Protein AF-A0A6J6SV38-F1 (afdb_monomer)

Secondary structure (DSSP, 8-state):
-HHHHS---SS-------SSHHHHHHHHH-SSEESEEEE--S-HHHHHHHHHH--SSEEEESS-SS---TTS-B--EETT-SS--BSTTTHHHHH--------------

Organism: NCBI:txid449393

Nearest PDB structures (foldseek):
  6fjx-assembly1_A  TM=9.882E-01  e=4.988E-07  Thermus thermophilus HB27
  6fk3-assembly1_A  TM=9.891E-01  e=1.117E-06  Thermus thermophilus HB27
  4jz6-assembly1_A-2  TM=9.090E-01  e=3.061E-06  Pseudomonas putida
  5kf0-assembly1_C  TM=9.624E-01  e=8.972E-06  Burkholderia vietnamiensis G4
  5u0m-assembly1_B  TM=8.175E-01  e=7.843E-06  Marinobacter nauticus VT8

Solvent-accessible surface area (backbone atoms only — not comparable to full-atom values): 6987 Å² total; per-residue (Å²): 109,66,84,74,50,53,90,74,94,56,105,73,86,81,88,80,88,56,93,46,71,67,52,40,50,54,60,69,62,64,42,66,60,10,43,58,41,57,47,80,73,90,51,65,68,60,52,51,53,46,64,74,64,57,73,41,37,42,78,27,77,71,44,67,66,66,83,80,58,70,71,46,63,42,38,19,27,68,78,44,37,89,78,55,37,38,44,34,74,53,24,49,66,59,81,49,79,93,78,91,83,86,83,82,92,74,76,85,130

Foldseek 3Di:
DCVLAPDDPDPDDDDDDAPDLVSVLVSQQPYQWAFEEEDEDPDVVSVVVSVVRRQHQYYYYNDDRDDDDQQDWGATPGVGHDPQTDGHPSNCVVVDDDDDDDDDPDDDD

pLDDT: mean 94.45, std 5.66, range [59.41, 98.56]

Radius of gyration: 20.27 Å; Cα contacts (8 Å, |Δi|>4): 131; chains: 1; bounding box: 64×28×56 Å

Mean predicted aligned error: 4.42 Å

InterPro domains:
  IPR015590 Aldehyde dehydrogenase domain [PF00171] (1-101)
  IPR016161 Aldehyde/histidinol dehydrogenase [SSF53720] (1-105)
  IPR016163 Aldehyde dehydrogenase, C-terminal [G3DSA:3.40.309.10] (1-107)

Structure (mmCIF, N/CA/C/O backbone):
data_AF-A0A6J6SV38-F1
#
_entry.id   AF-A0A6J6SV38-F1
#
loop_
_atom_site.group_PDB
_atom_site.id
_atom_site.type_symbol
_atom_site.label_atom_id
_atom_site.label_alt_id
_atom_site.label_comp_id
_atom_site.label_asym_id
_atom_site.label_entity_id
_atom_site.label_seq_id
_atom_site.pdbx_PDB_ins_code
_atom_site.Cartn_x
_atom_site.Cartn_y
_atom_site.Cartn_z
_atom_site.occupancy
_atom_site.B_iso_or_equiv
_atom_site.auth_seq_id
_atom_site.auth_comp_id
_atom_site.auth_asym_id
_atom_site.auth_atom_id
_atom_site.pdbx_PDB_model_num
ATOM 1 N N . MET A 1 1 ? -18.284 -7.171 5.623 1.00 83.38 1 MET A N 1
ATOM 2 C CA . MET A 1 1 ? -19.430 -6.305 5.236 1.00 83.38 1 MET A CA 1
ATOM 3 C C . MET A 1 1 ? -19.106 -5.706 3.879 1.00 83.38 1 MET A C 1
ATOM 5 O O . MET A 1 1 ? -18.008 -5.187 3.774 1.00 83.38 1 MET A O 1
ATOM 9 N N . ARG A 1 2 ? -20.004 -5.729 2.881 1.00 92.31 2 ARG A N 1
ATOM 10 C CA . ARG A 1 2 ? -19.684 -5.224 1.525 1.00 92.31 2 ARG A CA 1
ATOM 11 C C . ARG A 1 2 ? -19.128 -3.797 1.509 1.00 92.31 2 ARG A C 1
ATOM 13 O O . ARG A 1 2 ? -18.146 -3.531 0.845 1.00 92.31 2 ARG A O 1
ATOM 20 N N . ILE A 1 3 ? -19.694 -2.906 2.324 1.00 95.00 3 ILE A N 1
ATOM 21 C CA . ILE A 1 3 ? -19.228 -1.514 2.452 1.00 95.00 3 ILE A CA 1
ATOM 22 C C . ILE A 1 3 ? -17.761 -1.380 2.911 1.00 95.00 3 ILE A C 1
ATOM 24 O O . ILE A 1 3 ? -17.163 -0.334 2.713 1.00 95.00 3 ILE A O 1
ATOM 28 N N . ALA A 1 4 ? -17.196 -2.413 3.545 1.00 95.00 4 ALA A N 1
ATOM 29 C CA . ALA A 1 4 ? -15.812 -2.425 4.018 1.00 95.00 4 ALA A CA 1
ATOM 30 C C . ALA A 1 4 ? -14.827 -3.039 3.008 1.00 95.00 4 ALA A C 1
ATOM 32 O O . ALA A 1 4 ? -13.625 -2.875 3.174 1.00 95.00 4 ALA A O 1
ATOM 33 N N . THR A 1 5 ? -15.325 -3.767 2.005 1.00 95.69 5 THR A N 1
ATOM 34 C CA . THR A 1 5 ? -14.508 -4.542 1.055 1.00 95.69 5 THR A CA 1
ATOM 35 C C . THR A 1 5 ? -14.649 -4.056 -0.384 1.00 95.69 5 THR A C 1
ATOM 37 O O . THR A 1 5 ? -13.747 -4.271 -1.183 1.00 95.69 5 THR A O 1
ATOM 40 N N . ASP A 1 6 ? -15.762 -3.398 -0.715 1.00 95.81 6 ASP A N 1
ATOM 41 C CA . ASP A 1 6 ? -16.014 -2.812 -2.029 1.00 95.81 6 ASP A CA 1
ATOM 42 C C . ASP A 1 6 ? -15.420 -1.390 -2.075 1.00 95.81 6 ASP A C 1
ATOM 44 O O . ASP A 1 6 ? -15.606 -0.590 -1.155 1.00 95.81 6 ASP A O 1
ATOM 48 N N . GLU A 1 7 ? -14.740 -1.043 -3.168 1.00 96.06 7 GLU A N 1
ATOM 49 C CA . GLU A 1 7 ? -14.241 0.313 -3.397 1.00 96.06 7 GLU A CA 1
ATOM 50 C C . GLU A 1 7 ? -15.385 1.233 -3.858 1.00 96.06 7 GLU A C 1
ATOM 52 O O . GLU A 1 7 ? -16.007 1.010 -4.896 1.00 96.06 7 GLU A O 1
ATOM 57 N N . LEU A 1 8 ? -15.692 2.267 -3.066 1.00 95.50 8 LEU A N 1
ATOM 58 C CA . LEU A 1 8 ? -16.899 3.084 -3.263 1.00 95.50 8 LEU A CA 1
ATOM 59 C C . LEU A 1 8 ? -16.676 4.381 -4.052 1.00 95.50 8 LEU A C 1
ATOM 61 O O . LEU A 1 8 ? -17.654 4.962 -4.515 1.00 95.50 8 LEU A O 1
ATOM 65 N N . PHE A 1 9 ? -15.434 4.878 -4.152 1.00 96.38 9 PHE A N 1
ATOM 66 C CA . PHE A 1 9 ? -15.114 6.198 -4.734 1.00 96.38 9 PHE A CA 1
ATOM 67 C C . PHE A 1 9 ? -16.020 7.342 -4.222 1.00 96.38 9 PHE A C 1
ATOM 69 O O . PHE A 1 9 ? -16.428 8.237 -4.961 1.00 96.38 9 PHE A O 1
ATOM 76 N N . ALA A 1 10 ? -16.345 7.313 -2.929 1.00 96.19 10 ALA A N 1
ATOM 77 C CA . ALA A 1 10 ? -17.258 8.241 -2.270 1.00 96.19 10 ALA A CA 1
ATOM 78 C C . ALA A 1 10 ? -16.643 8.744 -0.950 1.00 96.19 10 ALA A C 1
ATOM 80 O O . ALA A 1 10 ? -15.755 8.081 -0.412 1.00 96.19 10 ALA A O 1
ATOM 81 N N . PRO A 1 11 ? -17.105 9.878 -0.386 1.00 97.06 11 PRO A N 1
ATOM 82 C CA . PRO A 1 11 ? -16.622 10.396 0.898 1.00 97.06 11 PRO A CA 1
ATOM 83 C C . PRO A 1 11 ? -17.172 9.575 2.080 1.00 97.06 11 PRO A C 1
ATOM 85 O O . PRO A 1 11 ? -17.941 10.067 2.903 1.00 97.06 11 PRO A O 1
ATOM 88 N N . VAL A 1 12 ? -16.810 8.294 2.139 1.00 96.62 12 VAL A N 1
ATOM 89 C CA . VAL A 1 12 ? -17.267 7.312 3.127 1.00 96.62 12 VAL A CA 1
ATOM 90 C C . VAL A 1 12 ? -16.049 6.606 3.716 1.00 96.62 12 VAL A C 1
ATOM 92 O O . VAL A 1 12 ? -15.170 6.167 2.983 1.00 96.62 12 VAL A O 1
ATOM 95 N N . VAL A 1 13 ? -16.020 6.466 5.041 1.00 95.94 13 VAL A N 1
ATOM 96 C CA . VAL A 1 13 ? -15.028 5.663 5.765 1.00 95.94 13 VAL A CA 1
ATOM 97 C C . VAL A 1 13 ? -15.745 4.684 6.687 1.00 95.94 13 VAL A C 1
ATOM 99 O O . VAL A 1 13 ? -16.770 5.021 7.284 1.00 95.94 13 VAL A O 1
ATOM 102 N N . VAL A 1 14 ? -15.216 3.468 6.801 1.00 96.25 14 VAL A N 1
ATOM 103 C CA . VAL A 1 14 ? -15.735 2.439 7.706 1.00 96.25 14 VAL A CA 1
ATOM 104 C C . VAL A 1 14 ? -14.809 2.326 8.908 1.00 96.25 14 VAL A C 1
ATOM 106 O O . VAL A 1 14 ? -13.597 2.209 8.757 1.00 96.25 14 VAL A O 1
ATOM 109 N N . VAL A 1 15 ? -15.386 2.340 10.109 1.00 97.06 15 VAL A N 1
ATOM 110 C CA . VAL A 1 15 ? -14.653 2.108 11.356 1.00 97.06 15 VAL A CA 1
ATOM 111 C C . VAL A 1 15 ? -14.989 0.711 11.858 1.00 97.06 15 VAL A C 1
ATOM 113 O O . VAL A 1 15 ? -16.147 0.414 12.151 1.00 97.06 15 VAL A O 1
ATOM 116 N N . ILE A 1 16 ? -13.972 -0.140 11.964 1.00 97.00 16 ILE A N 1
ATOM 117 C CA . ILE A 1 16 ? -14.082 -1.503 12.488 1.00 97.00 16 ILE A CA 1
ATOM 118 C C . ILE A 1 16 ? -13.292 -1.556 13.790 1.00 97.00 16 ILE A C 1
ATOM 120 O O . ILE A 1 16 ? -12.115 -1.204 13.833 1.00 97.00 16 ILE A O 1
ATOM 124 N N . ARG A 1 17 ? -13.949 -1.970 14.875 1.00 97.50 17 ARG A N 1
ATOM 125 C CA . ARG A 1 17 ? -13.278 -2.168 16.159 1.00 97.50 17 ARG A CA 1
ATOM 126 C C . ARG A 1 17 ? -12.596 -3.530 16.156 1.00 97.50 17 ARG A C 1
ATOM 128 O O . ARG A 1 17 ? -13.287 -4.539 16.089 1.00 97.50 17 ARG A O 1
ATOM 135 N N . ALA A 1 18 ? -11.279 -3.532 16.318 1.00 97.69 18 ALA A N 1
ATOM 136 C CA . ALA A 1 18 ? -10.511 -4.736 16.596 1.00 97.69 18 ALA A CA 1
ATOM 137 C C . ALA A 1 18 ? -10.380 -4.974 18.109 1.00 97.69 18 ALA A C 1
ATOM 139 O O . ALA A 1 18 ? -10.333 -4.039 18.915 1.00 97.69 18 ALA A O 1
ATOM 140 N N . SER A 1 19 ? -10.334 -6.241 18.491 1.00 97.69 19 SER A N 1
ATOM 141 C CA . SER A 1 19 ? -10.156 -6.716 19.866 1.00 97.69 19 SER A CA 1
ATOM 142 C C . SER A 1 19 ? -8.684 -6.889 20.255 1.00 97.69 19 SER A C 1
ATOM 144 O O . SER A 1 19 ? -8.357 -6.922 21.441 1.00 97.69 19 SER A O 1
ATOM 146 N N . SER A 1 20 ? -7.793 -6.975 19.266 1.00 98.06 20 SER A N 1
ATOM 147 C CA . SER A 1 20 ? -6.348 -7.129 19.432 1.00 98.06 20 SER A CA 1
ATOM 148 C C . SER A 1 20 ? -5.602 -6.592 18.206 1.00 98.06 20 SER A C 1
ATOM 150 O O . SER A 1 20 ? -6.219 -6.229 17.206 1.00 98.06 20 SER A O 1
ATOM 152 N N . VAL A 1 21 ? -4.269 -6.551 18.277 1.00 97.12 21 VAL A N 1
ATOM 153 C CA . VAL A 1 21 ? -3.425 -6.178 17.131 1.00 97.12 21 VAL A CA 1
ATOM 154 C C . VAL A 1 21 ? -3.565 -7.183 15.987 1.00 97.12 21 VAL A C 1
ATOM 156 O O . VAL A 1 21 ? -3.713 -6.768 14.845 1.00 97.12 21 VAL A O 1
ATOM 159 N N . GLU A 1 22 ? -3.580 -8.484 16.284 1.00 97.00 22 GLU A N 1
ATOM 160 C CA . GLU A 1 22 ? -3.718 -9.514 15.244 1.00 97.00 22 GLU A CA 1
ATOM 161 C C . GLU A 1 22 ? -5.096 -9.451 14.575 1.00 97.00 22 GLU A C 1
ATOM 163 O O . GLU A 1 22 ? -5.185 -9.492 13.356 1.00 97.00 22 GLU A O 1
ATOM 168 N N . ASP A 1 23 ? -6.157 -9.219 15.356 1.00 97.81 23 ASP A N 1
ATOM 169 C CA . ASP A 1 23 ? -7.515 -9.003 14.832 1.00 97.81 23 ASP A CA 1
ATOM 170 C C . ASP A 1 23 ? -7.585 -7.749 13.937 1.00 97.81 23 ASP A C 1
ATOM 172 O O . ASP A 1 23 ? -8.269 -7.733 12.917 1.00 97.81 23 ASP A O 1
ATOM 176 N N . ALA A 1 24 ? -6.825 -6.697 14.268 1.00 97.25 24 ALA A N 1
ATOM 177 C CA . ALA A 1 24 ? -6.723 -5.511 13.419 1.00 97.25 24 ALA A CA 1
ATOM 178 C C . ALA A 1 24 ? -6.000 -5.809 12.099 1.00 97.25 24 ALA A C 1
ATOM 180 O O . ALA A 1 24 ? -6.400 -5.292 11.057 1.00 97.25 24 ALA A O 1
ATOM 181 N N . PHE A 1 25 ? -4.950 -6.633 12.135 1.00 97.19 25 PHE A N 1
ATOM 182 C CA . PHE A 1 25 ? -4.222 -7.048 10.938 1.00 97.19 25 PHE A CA 1
ATOM 183 C C . PHE A 1 25 ? -5.089 -7.935 10.043 1.00 97.19 25 PHE A C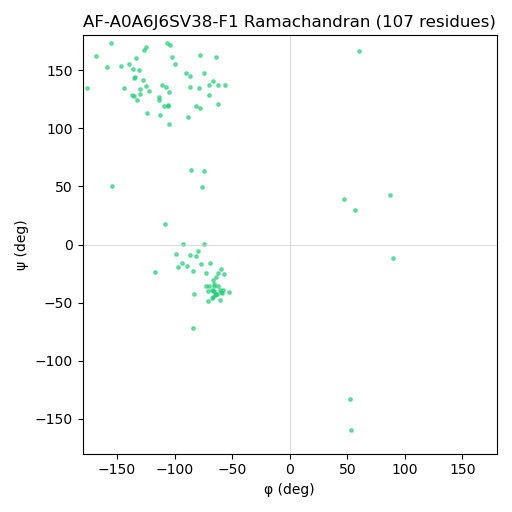 1
ATOM 185 O O . PHE A 1 25 ? -5.195 -7.669 8.849 1.00 97.19 25 PHE A O 1
ATOM 192 N N . ASP A 1 26 ? -5.781 -8.917 10.623 1.00 96.50 26 ASP A N 1
ATOM 193 C CA . ASP A 1 26 ? -6.727 -9.768 9.900 1.00 96.50 26 ASP A CA 1
ATOM 194 C C . ASP A 1 26 ? -7.849 -8.935 9.260 1.00 96.50 26 ASP A C 1
ATOM 196 O O . ASP A 1 26 ? -8.195 -9.149 8.099 1.00 96.50 26 ASP A O 1
ATOM 200 N N . ALA A 1 27 ? -8.386 -7.939 9.973 1.00 95.81 27 ALA A N 1
ATOM 201 C CA . ALA A 1 27 ? -9.395 -7.034 9.426 1.00 95.81 27 ALA A CA 1
ATOM 202 C C . ALA A 1 27 ? -8.855 -6.144 8.291 1.00 95.81 27 ALA A C 1
ATOM 204 O O . ALA A 1 27 ? -9.594 -5.858 7.350 1.00 95.81 27 ALA A O 1
ATOM 205 N N . ALA A 1 28 ? -7.594 -5.707 8.365 1.00 95.31 28 ALA A N 1
ATOM 206 C CA . ALA A 1 28 ? -6.955 -4.909 7.319 1.00 95.31 28 ALA A CA 1
ATOM 207 C C . ALA A 1 28 ? -6.689 -5.725 6.040 1.00 95.31 28 ALA A C 1
ATOM 209 O O . ALA A 1 28 ? -6.853 -5.197 4.943 1.00 95.31 28 ALA A O 1
ATOM 210 N N . ASP A 1 29 ? -6.338 -7.007 6.181 1.00 94.00 29 ASP A N 1
ATOM 211 C CA . ASP A 1 29 ? -6.104 -7.934 5.064 1.00 94.00 29 ASP A CA 1
ATOM 212 C C . ASP A 1 29 ? -7.408 -8.524 4.482 1.00 94.00 29 ASP A C 1
ATOM 214 O O . ASP A 1 29 ? -7.382 -9.163 3.429 1.00 94.00 29 ASP A O 1
ATOM 218 N N . ALA A 1 30 ? -8.561 -8.322 5.136 1.00 95.19 30 ALA A N 1
ATOM 219 C CA . ALA A 1 30 ? -9.865 -8.864 4.736 1.00 95.19 30 ALA A CA 1
ATOM 220 C C . ALA A 1 30 ? -10.500 -8.119 3.542 1.00 95.19 30 ALA A C 1
ATOM 222 O O . ALA A 1 30 ? -11.670 -7.732 3.577 1.00 95.19 30 ALA A O 1
ATOM 223 N N . THR A 1 31 ? -9.728 -7.918 2.477 1.00 95.56 31 THR A N 1
ATOM 224 C CA . THR A 1 31 ? -10.126 -7.261 1.231 1.00 95.56 31 THR A CA 1
ATOM 225 C C . THR A 1 31 ? -9.397 -7.881 0.036 1.00 95.56 31 THR A C 1
ATOM 227 O O . THR A 1 31 ? -8.291 -8.409 0.157 1.00 95.56 31 THR A O 1
ATOM 230 N N . ASP A 1 32 ? -10.006 -7.806 -1.146 1.00 96.31 32 ASP A N 1
ATOM 231 C CA . ASP A 1 32 ? -9.379 -8.263 -2.392 1.00 96.31 32 ASP A CA 1
ATOM 232 C C . ASP A 1 32 ? -8.372 -7.242 -2.958 1.00 96.31 32 ASP A C 1
ATOM 234 O O . ASP A 1 32 ? -7.688 -7.509 -3.949 1.00 96.31 32 ASP A O 1
ATOM 238 N N . PHE A 1 33 ? -8.279 -6.061 -2.346 1.00 97.56 33 PHE A N 1
ATOM 239 C CA . PHE A 1 33 ? -7.413 -4.962 -2.763 1.00 97.56 33 PHE A CA 1
ATOM 240 C C . PHE A 1 33 ? -6.130 -4.899 -1.924 1.00 97.56 33 PHE A C 1
ATOM 242 O O . PHE A 1 33 ? -6.081 -5.362 -0.792 1.00 97.56 33 PHE A O 1
ATOM 249 N N . GLY A 1 34 ? -5.070 -4.318 -2.481 1.00 97.06 34 GLY A N 1
ATOM 250 C CA . GLY A 1 34 ? -3.756 -4.248 -1.841 1.00 97.06 34 GLY A CA 1
ATOM 251 C C . GLY A 1 34 ? -2.914 -3.074 -2.331 1.00 97.06 34 GLY A C 1
ATOM 252 O O . GLY A 1 34 ? -1.778 -3.267 -2.761 1.00 97.06 34 GLY A O 1
ATOM 253 N N . LEU A 1 35 ? -3.463 -1.856 -2.334 1.00 96.81 35 LEU A N 1
ATOM 254 C CA . LEU A 1 35 ? -2.753 -0.667 -2.821 1.00 96.81 35 LEU A CA 1
ATOM 255 C C . LEU A 1 35 ? -1.852 -0.052 -1.740 1.00 96.81 35 LEU A C 1
ATOM 257 O O . LEU A 1 35 ? -0.629 -0.170 -1.812 1.00 96.81 35 LEU A O 1
ATOM 261 N N . THR A 1 36 ? -2.458 0.571 -0.731 1.00 97.00 36 THR A N 1
ATOM 262 C CA . THR A 1 36 ? -1.767 1.179 0.410 1.00 97.00 36 THR A CA 1
ATOM 263 C C . THR A 1 36 ? -2.395 0.728 1.720 1.00 97.00 36 THR A C 1
ATOM 265 O O . THR A 1 36 ? -3.596 0.472 1.789 1.00 97.00 36 THR A O 1
ATOM 268 N N . ALA A 1 37 ? -1.589 0.671 2.777 1.00 97.50 37 ALA A N 1
ATOM 269 C CA . ALA A 1 37 ? -2.075 0.516 4.141 1.00 97.50 37 ALA A CA 1
ATOM 270 C C . ALA A 1 37 ? -1.281 1.405 5.098 1.00 97.50 37 ALA A C 1
ATOM 272 O O . ALA A 1 37 ? -0.140 1.772 4.817 1.00 97.50 37 ALA A O 1
ATOM 273 N N . ALA A 1 38 ? -1.886 1.758 6.230 1.00 97.88 38 ALA A N 1
ATOM 274 C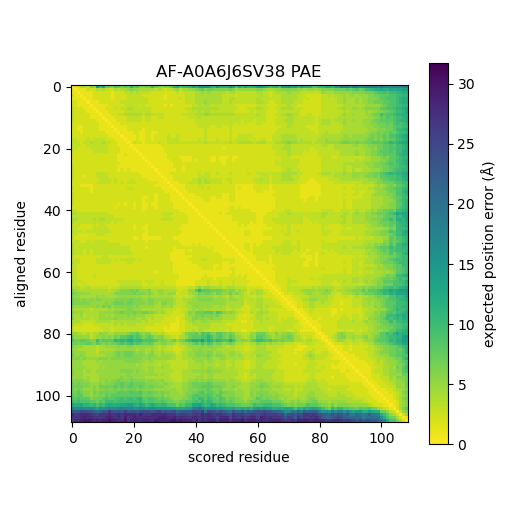 CA . ALA A 1 38 ? -1.250 2.589 7.240 1.00 97.88 38 ALA A CA 1
ATOM 275 C C . ALA A 1 38 ? -1.461 2.024 8.643 1.00 97.88 38 ALA A C 1
ATOM 277 O O . ALA A 1 38 ? -2.544 1.533 8.961 1.00 97.88 38 ALA A O 1
ATOM 278 N N . ILE A 1 39 ? -0.446 2.164 9.491 1.00 98.31 39 ILE A N 1
ATOM 279 C CA . ILE A 1 39 ? -0.530 1.883 10.923 1.00 98.31 39 ILE A CA 1
ATOM 280 C C . ILE A 1 39 ? -0.101 3.107 11.724 1.00 98.31 39 ILE A C 1
ATOM 282 O O . ILE A 1 39 ? 0.910 3.741 11.427 1.00 98.31 39 ILE A O 1
ATOM 286 N N . PHE A 1 40 ? -0.863 3.416 12.771 1.00 98.31 40 PHE A N 1
ATOM 287 C CA . PHE A 1 40 ? -0.533 4.459 13.735 1.00 98.31 40 PHE A CA 1
ATOM 288 C C . PHE A 1 40 ? -0.230 3.807 15.079 1.00 98.31 40 PHE A C 1
ATOM 290 O O . PHE A 1 40 ? -1.110 3.223 15.709 1.00 98.31 40 PHE A O 1
ATOM 297 N N . THR A 1 41 ? 1.032 3.860 15.495 1.00 98.38 41 THR A N 1
ATOM 298 C CA . THR A 1 41 ? 1.509 3.222 16.724 1.00 98.38 41 THR A CA 1
ATOM 299 C C . THR A 1 41 ? 2.810 3.861 17.204 1.00 98.38 41 THR A C 1
ATOM 301 O O . THR A 1 41 ? 3.601 4.383 16.415 1.00 98.38 41 THR A O 1
ATOM 304 N N . THR A 1 42 ? 3.046 3.798 18.513 1.00 98.44 42 THR A N 1
ATOM 305 C CA . THR A 1 42 ? 4.336 4.120 19.142 1.00 98.44 42 THR A CA 1
ATOM 306 C C . THR A 1 42 ? 5.167 2.870 19.444 1.00 98.44 42 THR A C 1
ATOM 308 O O . THR A 1 42 ? 6.333 2.987 19.814 1.00 98.44 42 THR A O 1
ATOM 311 N N . ASP A 1 43 ? 4.588 1.676 19.278 1.00 98.44 43 ASP A N 1
ATOM 312 C CA . ASP A 1 43 ? 5.271 0.402 19.473 1.00 98.44 43 ASP A CA 1
ATOM 313 C C . ASP A 1 43 ? 5.959 -0.042 18.176 1.00 98.44 43 ASP A C 1
ATOM 315 O O . ASP A 1 43 ? 5.314 -0.421 17.193 1.00 98.44 43 ASP A O 1
ATOM 319 N N . LEU A 1 44 ? 7.290 0.008 18.180 1.00 98.25 44 LEU A N 1
ATOM 320 C CA . LEU A 1 44 ? 8.103 -0.286 17.002 1.00 98.25 44 LEU A CA 1
ATOM 321 C C . LEU A 1 44 ? 7.989 -1.755 16.564 1.00 98.25 44 LEU A C 1
ATOM 323 O O . LEU A 1 44 ? 7.997 -2.038 15.368 1.00 98.25 44 LEU A O 1
ATOM 327 N N . GLY A 1 45 ? 7.832 -2.686 17.511 1.00 98.44 45 GLY A N 1
ATOM 328 C CA . GLY A 1 45 ? 7.645 -4.106 17.203 1.00 98.44 45 GLY A CA 1
ATOM 329 C C . GLY A 1 45 ? 6.359 -4.354 16.416 1.00 98.44 45 GLY A C 1
ATOM 330 O O . GLY A 1 45 ? 6.350 -5.074 15.424 1.00 98.44 45 GLY A O 1
ATOM 331 N N . THR A 1 46 ? 5.274 -3.696 16.807 1.00 98.38 46 THR A N 1
ATOM 332 C CA . THR A 1 46 ? 3.986 -3.734 16.115 1.00 98.38 46 THR A CA 1
ATOM 333 C C . THR A 1 46 ? 4.078 -3.101 14.731 1.00 98.38 46 THR A C 1
ATOM 335 O O . THR A 1 46 ? 3.530 -3.662 13.786 1.00 98.38 46 THR A O 1
ATOM 338 N N . ALA A 1 47 ? 4.808 -1.989 14.588 1.00 98.56 47 ALA A N 1
ATOM 339 C CA . ALA A 1 47 ? 5.041 -1.375 13.283 1.00 98.56 47 ALA A CA 1
ATOM 340 C C . ALA A 1 47 ? 5.771 -2.332 12.325 1.00 98.56 47 ALA A C 1
ATOM 342 O O . ALA A 1 47 ? 5.312 -2.528 11.204 1.00 98.56 47 ALA A O 1
ATOM 343 N N . PHE A 1 48 ? 6.854 -2.979 12.770 1.00 98.38 48 PHE A N 1
ATOM 344 C CA . PHE A 1 48 ? 7.585 -3.941 11.937 1.00 98.38 48 PHE A CA 1
ATOM 345 C C . PHE A 1 48 ? 6.750 -5.171 11.582 1.00 98.38 48 PHE A C 1
ATOM 347 O O . PHE A 1 48 ? 6.712 -5.548 10.414 1.00 98.38 48 PHE A O 1
ATOM 354 N N . ARG A 1 49 ? 6.013 -5.743 12.544 1.00 98.19 49 ARG A N 1
ATOM 355 C CA . ARG A 1 49 ? 5.108 -6.869 12.259 1.00 98.19 49 ARG A CA 1
ATOM 356 C C . ARG A 1 49 ? 4.060 -6.509 11.208 1.00 98.19 49 ARG A C 1
ATOM 358 O O . ARG A 1 49 ? 3.768 -7.328 10.346 1.00 98.19 49 ARG A O 1
ATOM 365 N N . PHE A 1 50 ? 3.521 -5.291 11.252 1.00 98.25 50 PHE A N 1
ATOM 366 C CA . PHE A 1 50 ? 2.583 -4.823 10.234 1.00 98.25 50 PHE A CA 1
ATOM 367 C C . PHE A 1 50 ? 3.243 -4.665 8.861 1.00 98.25 50 PHE A C 1
ATOM 369 O O . PHE A 1 50 ? 2.688 -5.124 7.869 1.00 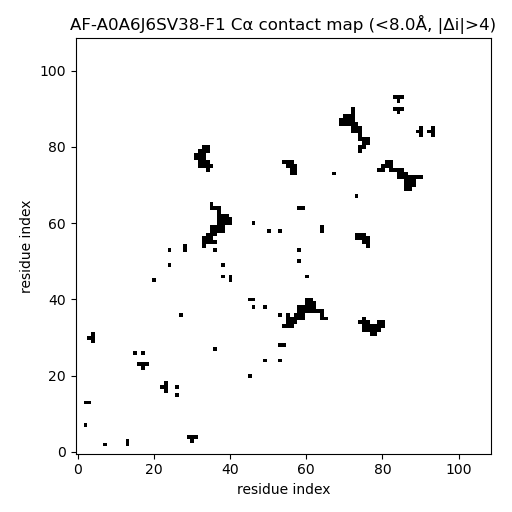98.25 50 PHE A O 1
ATOM 376 N N . VAL A 1 51 ? 4.434 -4.056 8.804 1.00 97.62 51 VAL A N 1
ATOM 377 C CA . VAL A 1 51 ? 5.196 -3.864 7.556 1.00 97.62 51 VAL A CA 1
ATOM 378 C C . VAL A 1 51 ? 5.525 -5.196 6.881 1.00 97.62 51 VAL A C 1
ATOM 380 O O . VAL A 1 51 ? 5.438 -5.289 5.662 1.00 97.62 51 VAL A O 1
ATOM 383 N N . GLU A 1 52 ? 5.894 -6.218 7.652 1.00 96.62 52 GLU A N 1
ATOM 384 C CA . GLU A 1 52 ? 6.211 -7.548 7.118 1.00 96.62 52 GLU A CA 1
ATOM 385 C C . GLU A 1 52 ? 4.967 -8.314 6.662 1.00 96.62 52 GLU A C 1
ATOM 387 O O . GLU A 1 52 ? 5.026 -9.063 5.689 1.00 96.62 52 GLU A O 1
ATOM 392 N N . ARG A 1 53 ? 3.851 -8.145 7.376 1.00 96.31 53 ARG A N 1
ATOM 393 C CA . ARG A 1 53 ? 2.626 -8.904 7.137 1.00 96.31 53 ARG A CA 1
ATOM 394 C C . ARG A 1 53 ? 1.768 -8.333 6.008 1.00 96.31 53 ARG A C 1
ATOM 396 O O . ARG A 1 53 ? 1.192 -9.108 5.251 1.00 96.31 53 ARG A O 1
ATOM 403 N N . ALA A 1 54 ? 1.614 -7.012 5.946 1.00 96.31 54 ALA A N 1
ATOM 404 C CA . ALA A 1 54 ? 0.613 -6.375 5.098 1.00 96.31 54 ALA A CA 1
ATOM 405 C C . ALA A 1 54 ? 0.863 -6.664 3.608 1.00 96.31 54 ALA A C 1
ATOM 407 O O . ALA A 1 54 ? 1.891 -6.282 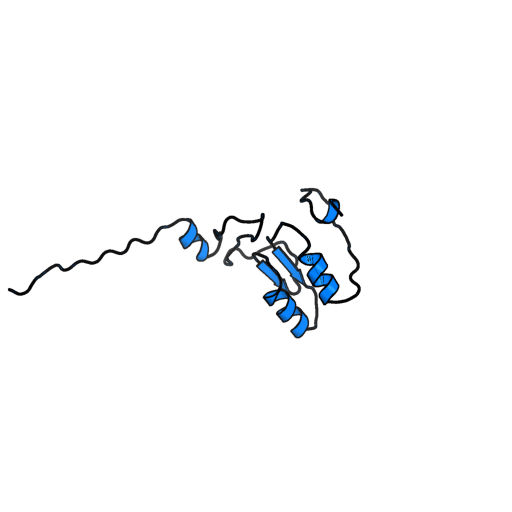3.046 1.00 96.31 54 ALA A O 1
ATOM 408 N N . GLU A 1 55 ? -0.110 -7.279 2.934 1.00 94.25 55 GLU A N 1
ATOM 409 C CA . GLU A 1 55 ? -0.004 -7.614 1.507 1.00 94.25 55 GLU A CA 1
ATOM 410 C C . GLU A 1 55 ? -0.426 -6.438 0.613 1.00 94.25 55 GLU A C 1
ATOM 412 O O . GLU A 1 55 ? -1.404 -6.507 -0.138 1.00 94.25 55 GLU A O 1
ATOM 417 N N . VAL A 1 56 ? 0.328 -5.339 0.694 1.00 96.12 56 VAL A N 1
ATOM 418 C CA . VAL A 1 56 ? 0.071 -4.096 -0.047 1.00 96.12 56 VAL A CA 1
ATOM 419 C C . VAL A 1 56 ? 1.281 -3.617 -0.848 1.00 96.12 56 VAL A C 1
ATOM 421 O O . VAL A 1 56 ? 2.400 -4.107 -0.703 1.00 96.12 56 VAL A O 1
ATOM 424 N N . GLY A 1 57 ? 1.047 -2.657 -1.741 1.00 95.00 57 GLY A N 1
ATOM 425 C CA . GLY A 1 57 ? 2.091 -1.996 -2.519 1.00 95.00 57 GLY A CA 1
ATOM 426 C C . GLY A 1 57 ? 2.972 -1.063 -1.696 1.00 95.00 57 GLY A C 1
ATOM 427 O O . GLY A 1 57 ? 4.185 -1.023 -1.891 1.00 95.00 57 GLY A O 1
ATOM 428 N N . ALA A 1 58 ? 2.361 -0.328 -0.766 1.00 95.38 58 ALA A N 1
ATOM 429 C CA . ALA A 1 58 ? 3.065 0.589 0.120 1.00 95.38 58 ALA A CA 1
ATOM 430 C C . ALA A 1 58 ? 2.447 0.617 1.524 1.00 95.38 58 ALA A C 1
ATOM 432 O O . ALA A 1 58 ? 1.230 0.731 1.688 1.00 95.38 58 ALA A O 1
ATOM 433 N N . VAL A 1 59 ? 3.313 0.563 2.535 1.00 96.81 59 VAL A N 1
ATOM 434 C CA . VAL A 1 59 ? 2.946 0.676 3.949 1.00 96.81 59 VAL A CA 1
ATOM 435 C C . VAL A 1 59 ? 3.395 2.028 4.488 1.00 96.81 59 VAL A C 1
ATOM 437 O O . VAL A 1 59 ? 4.521 2.457 4.250 1.00 96.81 59 VAL A O 1
ATOM 440 N N . GLN A 1 60 ? 2.514 2.678 5.240 1.00 96.81 60 GLN A N 1
ATOM 441 C CA . GLN A 1 60 ? 2.748 3.960 5.892 1.00 96.81 60 GLN A CA 1
ATOM 442 C C . GLN A 1 60 ? 2.740 3.780 7.415 1.00 96.81 60 GLN A C 1
ATOM 444 O O . GLN A 1 60 ? 1.798 3.228 7.981 1.00 96.81 60 GLN A O 1
ATOM 449 N N . VAL A 1 61 ? 3.786 4.241 8.101 1.00 97.69 61 VAL A N 1
ATOM 450 C CA . VAL A 1 61 ? 3.861 4.199 9.571 1.00 97.69 61 VAL A CA 1
ATOM 451 C C . VAL A 1 61 ? 3.738 5.619 10.100 1.00 97.69 61 VAL A C 1
ATOM 453 O O . VAL A 1 61 ? 4.569 6.469 9.795 1.00 97.69 61 VAL A O 1
ATOM 456 N N . ASN A 1 62 ? 2.702 5.869 10.900 1.00 97.94 62 ASN A N 1
ATOM 457 C CA . ASN A 1 62 ? 2.354 7.189 11.435 1.00 97.94 62 ASN A CA 1
ATOM 458 C C . ASN A 1 62 ? 2.135 8.264 10.351 1.00 97.94 62 ASN A C 1
ATOM 460 O O . ASN A 1 62 ? 2.338 9.454 10.591 1.00 97.94 62 ASN A O 1
ATOM 464 N N . LEU A 1 63 ? 1.686 7.836 9.171 1.00 97.19 63 LEU A N 1
ATOM 465 C CA . LEU A 1 63 ? 1.346 8.669 8.021 1.00 97.19 63 LEU A CA 1
ATOM 466 C C . LEU A 1 63 ? 0.024 8.180 7.404 1.00 97.19 63 LEU A C 1
ATOM 468 O O . LEU A 1 63 ? -0.313 7.001 7.539 1.00 97.19 63 LEU A O 1
ATOM 472 N N . PRO A 1 64 ? -0.761 9.064 6.764 1.00 96.75 64 PRO A N 1
ATOM 473 C CA . PRO A 1 64 ? -1.996 8.669 6.090 1.00 96.75 64 PRO A CA 1
ATOM 474 C C . PRO A 1 64 ? -1.726 7.722 4.908 1.00 96.75 64 PRO A C 1
ATOM 476 O O . PRO A 1 64 ? -0.627 7.680 4.368 1.00 96.75 64 PRO A O 1
ATOM 479 N N . THR A 1 65 ? -2.751 6.990 4.459 1.00 96.06 65 THR A N 1
ATOM 480 C CA . THR A 1 65 ? -2.670 6.078 3.295 1.00 96.06 65 THR A CA 1
ATOM 481 C C . THR A 1 65 ? -2.509 6.792 1.948 1.00 96.06 65 THR A C 1
ATOM 483 O O . THR A 1 65 ? -2.155 6.153 0.956 1.00 96.06 65 THR A O 1
ATOM 486 N N . ALA A 1 66 ? -2.782 8.098 1.902 1.00 93.69 66 ALA A N 1
ATOM 487 C CA . ALA A 1 66 ? -2.611 8.965 0.740 1.00 93.69 66 ALA A CA 1
ATOM 488 C C . ALA A 1 66 ? -1.338 9.819 0.865 1.00 93.69 66 ALA A C 1
ATOM 490 O O . ALA A 1 66 ? -0.841 10.038 1.965 1.00 93.69 66 ALA A O 1
ATOM 491 N N . GLY A 1 67 ? -0.861 10.366 -0.259 1.00 89.44 67 GLY A N 1
ATOM 492 C CA . GLY A 1 67 ? 0.320 11.239 -0.281 1.00 89.44 67 GLY A CA 1
ATOM 493 C 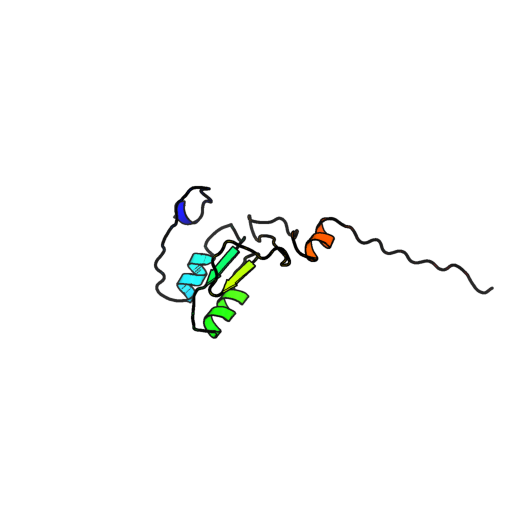C . GLY A 1 67 ? 1.638 10.480 -0.422 1.00 89.44 67 GLY A C 1
ATOM 494 O O . GLY A 1 67 ? 2.604 10.795 0.262 1.00 89.44 67 GLY A O 1
ATOM 495 N N . LEU A 1 68 ? 1.669 9.469 -1.296 1.00 90.00 68 LEU A N 1
ATOM 496 C CA . LEU A 1 68 ? 2.903 8.759 -1.627 1.00 90.00 68 LEU A CA 1
ATOM 497 C C . LEU A 1 68 ? 3.918 9.715 -2.266 1.00 90.00 68 LEU A C 1
ATOM 499 O O . LEU A 1 68 ? 3.585 10.536 -3.120 1.00 90.00 68 LEU A O 1
ATOM 503 N N . GLU A 1 69 ? 5.163 9.574 -1.839 1.00 90.88 69 GLU A N 1
ATOM 504 C CA . GLU A 1 69 ? 6.304 10.340 -2.318 1.00 90.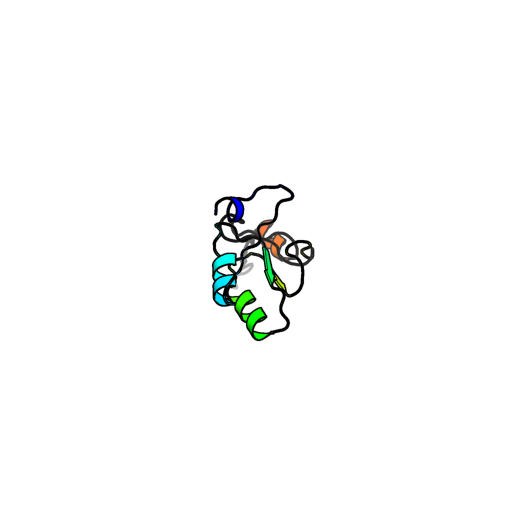88 69 GLU A CA 1
ATOM 505 C C . GLU A 1 69 ? 6.681 9.960 -3.759 1.00 90.88 69 GLU A C 1
ATOM 507 O O . GLU A 1 69 ? 6.924 8.787 -4.038 1.00 90.88 69 GLU A O 1
ATOM 512 N N . TYR A 1 70 ? 6.818 10.938 -4.661 1.00 89.81 70 TYR A N 1
ATOM 513 C CA . TYR A 1 70 ? 7.001 10.696 -6.105 1.00 89.81 70 TYR A CA 1
ATOM 514 C C . TYR A 1 70 ? 8.278 9.928 -6.483 1.00 89.81 70 TYR A C 1
ATOM 516 O O . TYR A 1 70 ? 8.348 9.311 -7.548 1.00 89.81 70 TYR A O 1
ATOM 524 N N . GLN A 1 71 ? 9.313 9.981 -5.643 1.00 93.38 71 GLN A N 1
ATOM 525 C CA . GLN A 1 71 ? 10.544 9.210 -5.831 1.00 93.38 71 GLN A CA 1
ATOM 526 C C . GLN A 1 71 ? 10.406 7.731 -5.441 1.00 93.38 71 GLN A C 1
ATOM 528 O O . GLN A 1 71 ? 11.268 6.930 -5.807 1.00 93.38 71 GLN A O 1
ATOM 533 N N . SER A 1 72 ? 9.365 7.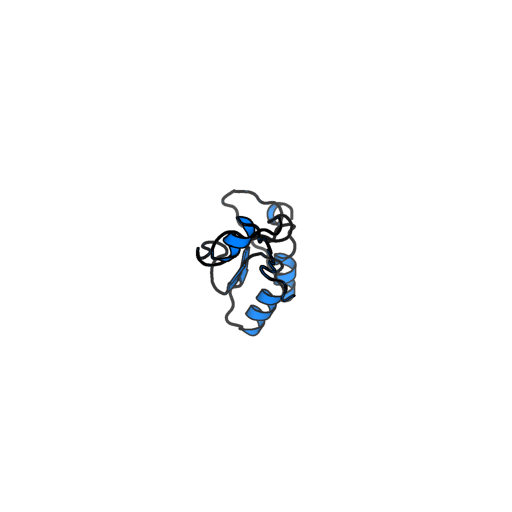371 -4.689 1.00 91.88 72 SER A N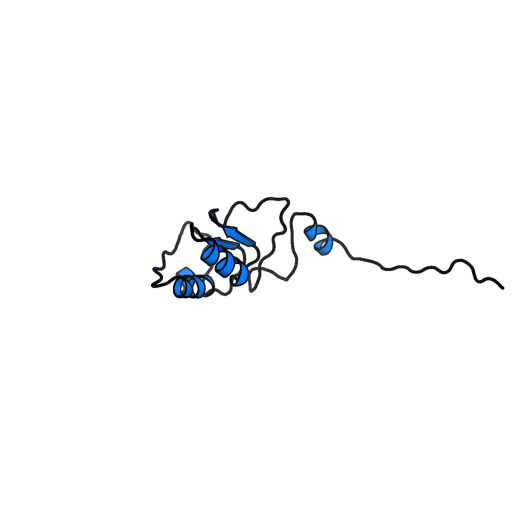 1
ATOM 534 C CA . SER A 1 72 ? 9.148 6.004 -4.216 1.00 91.88 72 SER A CA 1
ATOM 535 C C . SER A 1 72 ? 8.384 5.192 -5.262 1.00 91.88 72 SER A C 1
ATOM 537 O O . SER A 1 72 ? 7.522 5.740 -5.943 1.00 91.88 72 SER A O 1
ATOM 539 N N . PRO A 1 73 ? 8.675 3.890 -5.408 1.00 93.31 73 PRO A N 1
ATOM 540 C CA . PRO A 1 73 ? 7.906 3.033 -6.298 1.00 93.31 73 PRO A CA 1
ATOM 541 C C . PRO A 1 73 ? 6.472 2.861 -5.786 1.00 93.31 73 PRO A C 1
ATOM 543 O O . PRO A 1 73 ? 6.253 2.677 -4.588 1.00 93.31 73 PRO A O 1
ATOM 546 N N . VAL A 1 74 ? 5.506 2.850 -6.701 1.00 92.75 74 VAL A N 1
ATOM 547 C CA . VAL A 1 74 ? 4.089 2.628 -6.396 1.00 92.75 74 VAL A CA 1
ATOM 548 C C . VAL A 1 74 ? 3.518 1.566 -7.319 1.00 92.75 74 VAL A C 1
ATOM 550 O O . VAL A 1 74 ? 3.650 1.636 -8.534 1.00 92.75 74 VAL A O 1
ATOM 553 N N . GLY A 1 75 ? 2.849 0.579 -6.739 1.00 93.62 75 GLY A N 1
ATOM 554 C CA . GLY A 1 75 ? 2.100 -0.423 -7.484 1.00 93.62 75 GLY A CA 1
ATOM 555 C C . GLY A 1 75 ? 1.378 -1.349 -6.524 1.00 93.62 75 GLY A C 1
ATOM 556 O O . GLY A 1 75 ? 1.948 -1.763 -5.518 1.00 93.62 75 GLY A O 1
ATOM 557 N N . GLY A 1 76 ? 0.109 -1.638 -6.798 1.00 94.62 76 GLY A N 1
ATOM 558 C CA . GLY A 1 76 ? -0.702 -2.460 -5.912 1.00 94.62 76 GLY A CA 1
ATOM 559 C C . GLY A 1 76 ? -0.417 -3.958 -6.028 1.00 94.62 76 GLY A C 1
ATOM 560 O O . GLY A 1 76 ? 0.165 -4.457 -6.994 1.00 94.62 76 GLY A O 1
ATOM 561 N N . ARG A 1 77 ? -0.870 -4.685 -5.013 1.00 94.06 77 ARG A N 1
ATOM 562 C CA . ARG A 1 77 ? -0.966 -6.146 -4.960 1.00 94.06 77 ARG A CA 1
ATOM 563 C C . ARG A 1 77 ? -2.423 -6.574 -5.148 1.00 94.06 77 ARG A C 1
ATOM 565 O O . ARG A 1 77 ? -3.324 -5.735 -5.133 1.00 94.06 77 ARG A O 1
ATOM 572 N N . ARG A 1 78 ? -2.659 -7.882 -5.290 1.00 94.62 78 ARG A N 1
ATOM 573 C CA . ARG A 1 78 ? -4.002 -8.466 -5.472 1.00 94.62 78 ARG A CA 1
ATOM 574 C C . ARG A 1 78 ? -4.746 -7.780 -6.633 1.00 94.62 78 ARG A C 1
ATOM 576 O O . ARG A 1 78 ? -4.144 -7.547 -7.677 1.00 94.62 78 ARG A O 1
ATOM 583 N N . ASN A 1 79 ? -6.010 -7.398 -6.451 1.00 96.56 79 ASN A N 1
ATOM 584 C CA . ASN A 1 79 ? -6.784 -6.690 -7.472 1.00 96.56 79 ASN A CA 1
ATOM 585 C C . ASN A 1 79 ? -6.384 -5.212 -7.642 1.00 96.56 79 ASN A C 1
ATOM 587 O O . ASN A 1 79 ? -6.962 -4.524 -8.479 1.00 96.56 79 ASN A O 1
ATOM 591 N N . SER A 1 80 ? -5.397 -4.710 -6.890 1.00 96.75 80 SER A N 1
ATOM 592 C CA . SER A 1 80 ? -4.896 -3.333 -7.013 1.00 96.75 80 SER A CA 1
ATOM 593 C C . SER A 1 80 ? -3.700 -3.177 -7.955 1.00 96.75 80 SER A C 1
ATOM 595 O O . SER A 1 80 ? -3.199 -2.063 -8.104 1.0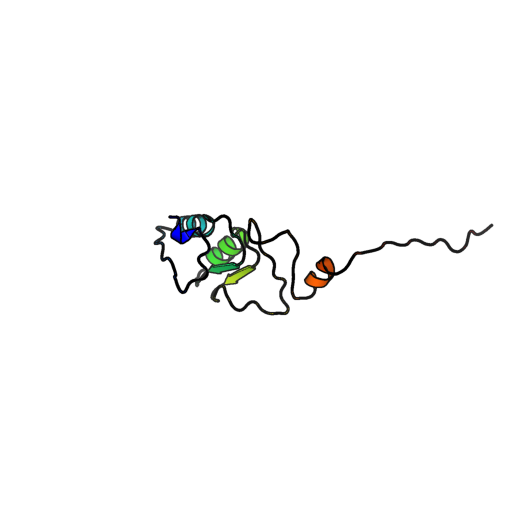0 96.75 80 SER A O 1
ATOM 597 N N . GLY A 1 81 ? -3.201 -4.243 -8.585 1.00 92.50 81 GLY A N 1
ATOM 598 C CA . GLY A 1 81 ? -2.100 -4.104 -9.535 1.00 92.50 81 GLY A CA 1
ATOM 599 C C . GLY A 1 81 ? -1.829 -5.339 -10.382 1.00 92.50 81 GLY A C 1
ATOM 600 O O . GLY A 1 81 ? -2.232 -6.450 -10.060 1.00 92.50 81 GLY A O 1
ATOM 601 N N . SER A 1 82 ? -1.107 -5.133 -11.482 1.00 90.38 82 SER A N 1
ATOM 602 C CA . SER A 1 82 ? -0.734 -6.176 -12.448 1.00 90.38 82 SER A CA 1
ATOM 603 C C . SER A 1 82 ? 0.755 -6.546 -12.389 1.00 90.38 82 SER A C 1
ATOM 605 O O . SER A 1 82 ? 1.298 -7.093 -13.346 1.00 90.38 82 SER A O 1
ATOM 607 N N . GLY A 1 83 ? 1.438 -6.198 -11.293 1.00 85.88 83 GLY A N 1
ATOM 608 C CA . GLY A 1 83 ? 2.860 -6.478 -11.059 1.00 85.88 83 GLY A CA 1
ATOM 609 C C . GLY A 1 83 ? 3.841 -5.406 -11.548 1.00 85.88 83 GLY A C 1
ATOM 610 O O . GLY A 1 83 ? 5.008 -5.451 -11.171 1.00 85.88 83 GLY A O 1
ATOM 611 N N . GLY A 1 84 ? 3.388 -4.433 -12.342 1.00 91.88 84 GLY A N 1
ATOM 612 C CA . GLY A 1 84 ? 4.188 -3.260 -12.701 1.00 91.88 84 GLY A CA 1
ATOM 613 C C . GLY A 1 84 ? 4.294 -2.266 -11.544 1.00 91.88 84 GLY A C 1
ATOM 614 O O . GLY A 1 84 ? 3.357 -2.133 -10.757 1.00 91.88 84 GLY A O 1
ATOM 615 N N . LEU A 1 85 ? 5.425 -1.568 -11.466 1.00 95.00 85 LEU A N 1
ATOM 616 C CA . LEU A 1 85 ? 5.620 -0.433 -10.570 1.00 95.00 85 LEU A CA 1
ATOM 617 C C . LEU A 1 85 ? 5.715 0.843 -11.404 1.00 95.00 85 LEU A C 1
ATOM 619 O O . LEU A 1 85 ? 6.391 0.877 -12.432 1.00 95.00 85 LEU A O 1
ATOM 623 N N . GLU A 1 86 ? 5.053 1.887 -10.939 1.00 93.50 86 GLU A N 1
ATOM 624 C CA . GLU A 1 86 ? 5.166 3.248 -11.440 1.00 93.50 86 GLU A CA 1
ATOM 625 C C . GLU A 1 86 ? 5.945 4.103 -10.434 1.00 93.50 86 GLU A C 1
ATOM 627 O O . GLU A 1 86 ? 6.253 3.653 -9.329 1.00 93.50 86 GLU A O 1
ATOM 632 N N . GLN A 1 87 ? 6.249 5.347 -10.813 1.00 94.25 87 GLN A N 1
ATOM 633 C CA . GLN A 1 87 ? 7.038 6.293 -10.016 1.00 94.25 87 GLN A CA 1
ATOM 634 C C . GLN A 1 87 ? 8.472 5.827 -9.682 1.00 94.25 87 GLN A C 1
ATOM 636 O O . GLN A 1 87 ? 8.875 4.679 -9.900 1.00 94.25 87 GLN A O 1
ATOM 641 N N . GLY A 1 88 ? 9.286 6.774 -9.208 1.00 93.50 88 GLY A N 1
ATOM 642 C CA . GLY A 1 88 ? 10.695 6.537 -8.903 1.00 93.50 88 GLY A CA 1
ATOM 643 C C . GLY A 1 88 ? 11.505 5.925 -10.053 1.00 93.50 88 GLY A C 1
ATOM 644 O O . GLY A 1 88 ? 11.141 5.982 -11.228 1.00 93.50 88 GLY A O 1
ATOM 645 N N . ALA A 1 89 ? 12.635 5.313 -9.702 1.00 94.38 89 ALA A N 1
ATOM 646 C CA . ALA A 1 89 ? 13.475 4.604 -10.667 1.00 94.38 89 ALA A CA 1
ATOM 647 C C . ALA A 1 89 ? 12.854 3.274 -11.138 1.00 94.38 89 ALA A C 1
ATOM 649 O O . ALA A 1 89 ? 13.153 2.825 -12.242 1.00 94.38 89 ALA A O 1
ATOM 650 N N . ALA A 1 90 ? 11.969 2.666 -10.338 1.00 93.88 90 ALA A N 1
ATOM 651 C CA . ALA A 1 90 ? 11.334 1.384 -10.659 1.00 93.88 90 ALA A CA 1
ATOM 652 C C . ALA A 1 90 ? 10.431 1.460 -11.900 1.00 93.88 90 ALA A C 1
ATOM 654 O O . ALA A 1 90 ? 10.305 0.480 -12.632 1.00 93.88 90 ALA A O 1
ATOM 655 N N . ALA A 1 91 ? 9.865 2.636 -12.193 1.00 95.06 91 ALA A N 1
ATOM 656 C CA . ALA A 1 91 ? 9.095 2.864 -13.414 1.00 95.06 91 ALA A CA 1
ATOM 657 C C . ALA A 1 91 ? 9.892 2.577 -14.699 1.00 95.06 91 ALA A C 1
ATOM 659 O O . ALA A 1 91 ? 9.302 2.249 -15.729 1.00 95.06 91 ALA A O 1
ATOM 660 N N . LEU A 1 92 ? 11.229 2.671 -14.666 1.00 94.94 92 LEU A N 1
ATOM 661 C CA . LEU A 1 92 ? 12.061 2.357 -15.828 1.00 94.94 92 LEU A CA 1
ATOM 662 C C . LEU A 1 92 ? 11.887 0.900 -16.264 1.00 94.94 92 LEU A C 1
ATOM 664 O O . LEU A 1 92 ? 11.786 0.649 -17.462 1.00 94.94 92 LEU A O 1
ATOM 668 N N . ASP A 1 93 ? 11.769 -0.044 -15.330 1.00 93.38 93 ASP A N 1
ATOM 669 C CA . ASP A 1 93 ? 11.555 -1.459 -15.659 1.00 93.38 93 ASP A CA 1
ATOM 670 C C . ASP A 1 93 ? 10.179 -1.693 -16.302 1.00 93.38 93 ASP A C 1
ATOM 672 O O . ASP A 1 93 ? 10.019 -2.565 -17.161 1.00 93.38 93 ASP A O 1
ATOM 676 N N . PHE A 1 94 ? 9.182 -0.881 -15.937 1.00 93.88 94 PHE A N 1
ATOM 677 C CA . PHE A 1 94 ? 7.855 -0.934 -16.544 1.00 93.88 94 PHE A CA 1
ATOM 678 C C . PHE A 1 94 ? 7.872 -0.411 -17.989 1.00 93.88 94 PHE A C 1
ATOM 680 O O . PHE A 1 94 ? 7.393 -1.097 -18.901 1.00 93.88 94 PHE A O 1
ATOM 687 N N . TYR A 1 95 ? 8.478 0.762 -18.209 1.00 95.12 95 TYR A N 1
ATOM 688 C CA . TYR A 1 95 ? 8.486 1.469 -19.497 1.00 95.12 95 TYR A CA 1
ATOM 689 C C . TYR A 1 95 ? 9.607 1.053 -20.459 1.00 95.12 95 TYR A C 1
ATOM 691 O O . TYR A 1 95 ? 9.590 1.451 -21.625 1.00 95.12 95 TYR A O 1
ATOM 699 N N . THR A 1 96 ? 10.576 0.251 -20.017 1.00 96.19 96 THR A N 1
ATOM 700 C CA . THR A 1 96 ? 11.699 -0.196 -20.852 1.00 96.19 96 THR A CA 1
ATOM 701 C C . THR A 1 96 ? 11.823 -1.719 -20.896 1.00 96.19 96 THR A C 1
ATOM 703 O O . THR A 1 96 ? 11.117 -2.462 -20.211 1.00 96.19 96 THR A O 1
ATOM 706 N N . ARG A 1 97 ? 12.685 -2.218 -21.788 1.00 95.38 97 ARG A N 1
ATOM 707 C CA . ARG A 1 97 ? 13.016 -3.642 -21.909 1.00 95.38 97 ARG A CA 1
ATOM 708 C C . ARG A 1 97 ? 14.520 -3.797 -22.090 1.00 95.38 97 ARG A C 1
ATOM 710 O O . ARG A 1 97 ? 15.102 -3.190 -22.988 1.00 95.38 97 ARG A O 1
ATOM 717 N N . SER A 1 98 ? 15.132 -4.644 -21.269 1.00 95.44 98 SER A N 1
ATOM 718 C CA . SER A 1 98 ? 16.554 -4.971 -21.372 1.00 95.44 98 SER A CA 1
ATOM 719 C C . SER A 1 98 ? 16.842 -5.814 -22.613 1.00 95.44 98 SER A C 1
ATOM 721 O O . SER A 1 98 ? 16.132 -6.775 -22.909 1.00 95.44 98 SER A O 1
ATOM 723 N N . LYS A 1 99 ? 17.926 -5.484 -23.321 1.00 97.06 99 LYS A N 1
ATOM 724 C CA . LYS A 1 99 ? 18.449 -6.268 -24.444 1.00 97.06 99 LYS A CA 1
ATOM 725 C C . LYS A 1 99 ? 19.909 -6.619 -24.177 1.00 97.06 99 LYS A C 1
ATOM 727 O O . LYS A 1 99 ? 20.764 -5.740 -24.180 1.00 97.06 99 LYS A O 1
ATOM 732 N N . ALA A 1 100 ? 20.193 -7.902 -23.978 1.00 97.06 100 ALA A N 1
ATOM 733 C CA . ALA A 1 100 ? 21.563 -8.394 -23.896 1.00 97.06 100 ALA A CA 1
ATOM 734 C C . ALA A 1 100 ? 22.159 -8.539 -25.304 1.00 97.06 100 ALA A C 1
ATOM 736 O O . ALA A 1 100 ? 21.510 -9.061 -26.213 1.00 97.06 100 ALA A O 1
ATOM 737 N N . VAL A 1 101 ? 23.396 -8.072 -25.486 1.00 96.69 101 VAL A N 1
ATOM 738 C CA . VAL A 1 101 ? 24.148 -8.189 -26.741 1.00 96.69 101 VAL A CA 1
ATOM 739 C C . VAL A 1 101 ? 25.571 -8.628 -26.408 1.00 96.69 101 VAL A C 1
ATOM 741 O O . VAL A 1 101 ? 26.231 -8.007 -25.579 1.00 96.69 101 VAL A O 1
ATOM 744 N N . SER A 1 102 ? 26.052 -9.685 -27.058 1.00 95.44 102 SER A N 1
ATOM 745 C CA . SER A 1 102 ? 27.428 -10.175 -26.923 1.00 95.44 102 SER A CA 1
ATOM 746 C C . SER A 1 102 ? 28.091 -10.194 -28.293 1.00 95.44 102 SER A C 1
ATOM 748 O O . SER A 1 102 ? 27.499 -10.667 -29.261 1.00 95.44 102 SER A O 1
ATOM 750 N N . ILE A 1 103 ? 29.310 -9.660 -28.381 1.00 94.38 103 ILE A N 1
ATOM 751 C CA . ILE A 1 103 ? 30.034 -9.500 -29.645 1.00 94.38 103 ILE A CA 1
ATOM 752 C C . ILE A 1 103 ? 31.460 -10.020 -29.462 1.00 94.38 103 ILE A C 1
ATOM 754 O O . ILE A 1 103 ? 32.189 -9.532 -28.602 1.00 94.38 103 ILE A O 1
ATOM 758 N N . ARG A 1 104 ? 31.875 -10.973 -30.306 1.00 90.31 104 ARG A N 1
ATOM 759 C CA . ARG A 1 104 ? 33.286 -11.328 -30.506 1.00 90.31 104 ARG A CA 1
ATOM 760 C C . ARG A 1 104 ? 33.735 -10.754 -31.847 1.00 90.31 104 ARG A C 1
ATOM 762 O O . ARG A 1 104 ? 33.361 -11.284 -32.888 1.00 90.31 104 ARG A O 1
ATOM 769 N N . PHE A 1 105 ? 34.490 -9.656 -31.812 1.00 84.88 105 PHE A N 1
ATOM 770 C CA . PHE A 1 105 ? 34.860 -8.898 -33.014 1.00 84.88 105 PHE A CA 1
ATOM 771 C C . PHE A 1 105 ? 36.087 -9.463 -33.755 1.00 84.88 105 PHE A C 1
ATOM 773 O O . PHE A 1 105 ? 36.207 -9.267 -34.958 1.00 84.88 105 PHE A O 1
ATOM 780 N N . ALA A 1 106 ? 36.959 -10.214 -33.077 1.00 80.25 106 ALA A N 1
ATOM 781 C CA . ALA A 1 106 ? 38.090 -10.902 -33.693 1.00 80.25 106 ALA A CA 1
ATOM 782 C C . ALA A 1 106 ? 38.201 -12.340 -33.175 1.00 80.25 106 ALA A C 1
ATOM 784 O O . ALA A 1 106 ? 37.934 -12.623 -32.005 1.00 80.25 106 ALA A O 1
ATOM 785 N N . THR A 1 107 ? 38.594 -13.240 -34.069 1.00 69.56 107 THR A N 1
ATOM 786 C CA . THR A 1 107 ? 39.209 -14.517 -33.712 1.00 69.56 107 THR A CA 1
ATOM 787 C C . THR A 1 107 ? 40.674 -14.350 -34.055 1.00 69.56 107 THR A C 1
ATOM 789 O O . THR A 1 107 ? 40.963 -14.071 -35.219 1.00 69.56 107 THR A O 1
ATOM 792 N N . ASP A 1 108 ? 41.574 -14.473 -33.083 1.00 71.62 108 ASP A N 1
ATOM 793 C CA . ASP A 1 108 ? 42.968 -14.741 -33.433 1.00 71.62 108 ASP A CA 1
ATOM 794 C C . ASP A 1 108 ? 42.993 -16.027 -34.279 1.00 71.62 108 ASP A C 1
ATOM 796 O O . ASP A 1 108 ? 42.202 -16.947 -34.029 1.00 71.62 108 ASP A O 1
ATOM 800 N N . ALA A 1 109 ? 43.802 -16.004 -35.342 1.00 59.41 109 ALA A N 1
ATOM 801 C CA . ALA A 1 109 ? 43.967 -17.093 -36.305 1.00 59.41 109 ALA A CA 1
ATOM 802 C C . ALA A 1 109 ? 44.474 -18.385 -35.650 1.00 59.41 109 ALA A C 1
ATOM 804 O O . ALA A 1 109 ? 45.282 -18.288 -34.698 1.00 59.41 109 ALA A O 1
#

Sequence (109 aa):
MRIATDELFAPVVVVIRASSVEDAFDAADATDFGLTAAIFTTDLGTAFRFVERAEVGAVQVNLPTAGLEYQSPVGGRRNSGSGGLEQGAAALDFYTRSKAVSIRFATDA